Protein AF-A0A2V9G8U1-F1 (afdb_monomer)

Secondary structure (DSSP, 8-state):
-TT-SS--EETTEE---HHHHHHHHHHHTTT---HHHHHHHHHT-HHHHHHHHHHHHHTT--

Sequence (62 aa):
MYNAKFDWGTVENQKFVPKQLAEMKQGCEPHCFSTLGYHVAYCYSAARVMKWPWKQAMHGFQ

Foldseek 3Di:
DVPDPDPQDDPVDGDDDPVVVVVVCVVCVVPPDDPVNVVCCVVPVVCVVVVVVVVCVVVVND

Radius of gyration: 21.06 Å; Cα contacts (8 Å, |Δi|>4): 14; chains: 1; bounding box: 43×21×56 Å

Nearest PDB structures (foldseek):
  8wgh-assembly1_H  TM=4.024E-01  e=5.842E+00  Fittonia albivenis
  6zoo-assembly1_H  TM=3.773E-01  e=6.276E+00  Pisum sativum
  8h2u-assembly1_H  TM=3.661E-01  e=6.742E+00  Chlamydomonas reinhardtii

Solvent-accessible surface area (backbone atoms only — not comparable to full-atom values): 3955 Å² total; per-residue (Å²): 126,90,82,57,94,63,79,58,62,48,100,91,51,68,48,83,50,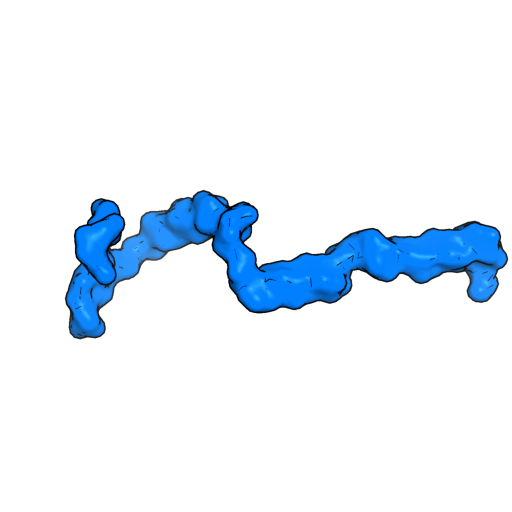70,68,61,54,51,56,52,44,64,70,37,56,89,75,54,81,41,75,63,56,51,49,49,53,63,73,64,28,60,71,68,65,46,46,55,61,51,55,28,59,78,63,70,69,117

Structure (mmCIF, N/CA/C/O backbone):
data_AF-A0A2V9G8U1-F1
#
_entry.id   AF-A0A2V9G8U1-F1
#
loop_
_atom_site.group_PDB
_atom_site.id
_atom_site.type_symbol
_atom_site.label_atom_id
_atom_site.label_alt_id
_atom_site.label_comp_id
_atom_site.label_asym_id
_a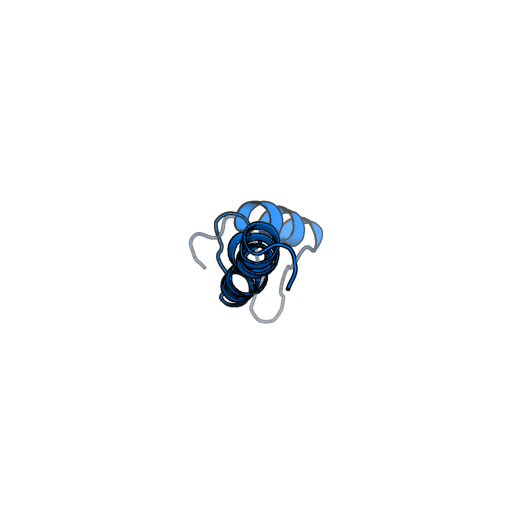tom_site.label_entity_id
_atom_site.label_seq_id
_atom_site.pdbx_PDB_ins_code
_atom_site.Cartn_x
_atom_site.Cartn_y
_atom_site.Cartn_z
_atom_site.occupancy
_atom_site.B_iso_or_equiv
_atom_site.auth_seq_id
_atom_site.auth_comp_id
_atom_site.auth_asym_id
_atom_site.auth_atom_id
_atom_site.pdbx_PDB_model_num
ATOM 1 N N . MET A 1 1 ? -7.966 -14.363 17.162 1.00 53.81 1 MET A N 1
ATOM 2 C CA . MET A 1 1 ? -8.218 -13.091 17.878 1.00 53.81 1 MET A CA 1
ATOM 3 C C . MET A 1 1 ? -7.641 -13.051 19.299 1.00 53.81 1 MET A C 1
ATOM 5 O O . MET A 1 1 ? -7.788 -12.035 19.954 1.00 53.81 1 MET A O 1
ATOM 9 N N . TYR A 1 2 ? -6.925 -14.082 19.769 1.00 51.75 2 TYR A N 1
ATOM 10 C CA . TYR A 1 2 ? -6.456 -14.146 21.164 1.00 51.75 2 TYR A CA 1
ATOM 11 C C . TYR A 1 2 ? -5.165 -13.361 21.471 1.00 51.75 2 TYR A C 1
ATOM 13 O O . TYR A 1 2 ? -4.888 -13.100 22.632 1.00 51.75 2 TYR A O 1
ATOM 21 N N . ASN A 1 3 ? -4.420 -12.920 20.449 1.00 63.62 3 ASN A N 1
ATOM 22 C CA . ASN A 1 3 ? -3.175 -12.147 20.611 1.00 63.62 3 ASN A CA 1
ATOM 23 C C . ASN A 1 3 ? -3.317 -10.684 20.153 1.00 63.62 3 ASN A C 1
ATOM 25 O O . ASN A 1 3 ? -2.328 -10.014 19.853 1.00 63.62 3 ASN A O 1
ATOM 29 N N . ALA A 1 4 ? -4.550 -10.195 20.016 1.00 71.38 4 ALA A N 1
ATOM 30 C CA . ALA A 1 4 ? -4.788 -8.820 19.613 1.00 71.38 4 ALA A CA 1
ATOM 31 C C . ALA A 1 4 ? -4.467 -7.880 20.784 1.00 71.38 4 ALA A C 1
ATOM 33 O O . ALA A 1 4 ? -5.102 -7.948 21.829 1.00 71.38 4 ALA A O 1
ATOM 34 N N . LYS A 1 5 ? -3.491 -6.982 20.601 1.00 80.62 5 LYS A N 1
ATOM 35 C CA . LYS A 1 5 ? -3.170 -5.928 21.585 1.00 80.62 5 LYS A CA 1
ATOM 36 C C . LYS A 1 5 ? -4.252 -4.846 21.692 1.00 80.62 5 LYS A C 1
ATOM 38 O O . LYS A 1 5 ? -4.230 -4.061 22.630 1.00 80.62 5 LYS A O 1
ATOM 43 N N . PHE A 1 6 ? -5.161 -4.796 20.721 1.00 82.94 6 PHE A N 1
ATOM 44 C CA . PHE A 1 6 ? -6.220 -3.801 20.618 1.00 82.94 6 PHE A CA 1
ATOM 45 C C . PHE A 1 6 ? -7.587 -4.475 20.715 1.00 82.94 6 PHE A C 1
ATOM 47 O O . PHE A 1 6 ? -7.771 -5.576 20.192 1.00 82.94 6 PHE A O 1
ATOM 54 N N . ASP A 1 7 ? -8.532 -3.800 21.367 1.00 85.75 7 ASP A N 1
ATOM 55 C CA . ASP A 1 7 ? -9.934 -4.208 21.394 1.00 85.75 7 ASP A CA 1
ATOM 56 C C . ASP A 1 7 ? -10.594 -3.846 20.059 1.00 85.75 7 ASP A C 1
ATOM 58 O O . ASP A 1 7 ? -10.780 -2.673 19.738 1.00 85.75 7 ASP A O 1
ATOM 62 N N . TRP A 1 8 ? -10.936 -4.866 19.276 1.00 86.12 8 TRP A N 1
ATOM 63 C CA . TRP A 1 8 ? -11.585 -4.709 17.974 1.00 86.12 8 TRP A CA 1
ATOM 64 C C . TRP A 1 8 ? -13.116 -4.688 18.069 1.00 86.12 8 TRP A C 1
ATOM 66 O O . TRP A 1 8 ? -13.789 -4.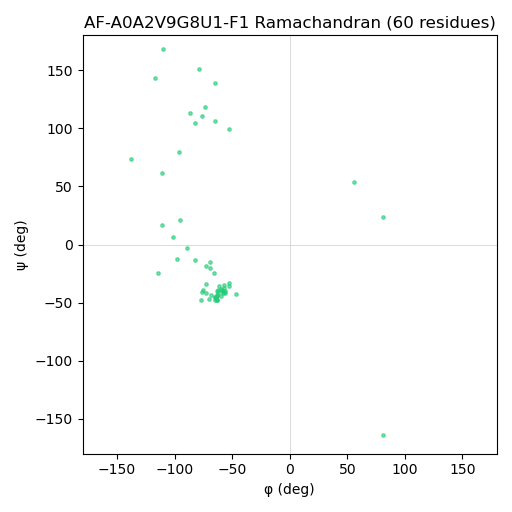474 17.059 1.00 86.12 8 TRP A O 1
ATOM 76 N N . GLY A 1 9 ? -13.675 -4.868 19.270 1.00 88.00 9 GLY A N 1
ATOM 77 C CA . GLY A 1 9 ? -15.106 -5.026 19.487 1.00 88.00 9 GLY A CA 1
ATOM 78 C C . GLY A 1 9 ? -15.600 -6.450 19.218 1.00 88.00 9 GLY A C 1
ATOM 79 O O . GLY A 1 9 ? -14.826 -7.407 19.171 1.00 88.00 9 GLY A O 1
ATOM 80 N N . THR A 1 10 ? -16.914 -6.596 19.066 1.00 88.12 10 THR A N 1
ATOM 81 C CA . THR A 1 10 ? -17.572 -7.877 18.764 1.00 88.12 10 THR A CA 1
ATOM 82 C C . THR A 1 10 ? -18.121 -7.875 17.341 1.00 88.12 10 THR A C 1
ATOM 84 O O . THR A 1 10 ? -18.181 -6.830 16.699 1.00 88.12 10 THR A O 1
ATOM 87 N N . VAL A 1 11 ? -18.537 -9.043 16.842 1.00 83.69 11 VAL A N 1
ATOM 88 C CA . VAL A 1 11 ? -19.059 -9.211 15.470 1.00 83.69 11 VAL A CA 1
ATOM 89 C C . VAL A 1 11 ? -20.194 -8.228 15.145 1.00 83.69 11 VAL A C 1
ATOM 91 O O . VAL A 1 11 ? -20.292 -7.769 14.015 1.00 83.69 11 VAL A O 1
ATOM 94 N N . GLU A 1 12 ? -21.009 -7.863 16.135 1.00 85.69 12 GLU A N 1
ATOM 95 C CA . GLU A 1 12 ? -22.133 -6.930 15.970 1.00 85.69 12 GLU A CA 1
ATOM 96 C C . GLU A 1 12 ? -21.805 -5.490 16.399 1.00 85.69 12 GLU A C 1
ATOM 98 O O . GLU A 1 12 ? -22.562 -4.570 16.109 1.00 85.69 12 GLU A O 1
ATOM 103 N N . ASN A 1 13 ? -20.680 -5.276 17.091 1.00 86.38 13 ASN A N 1
ATOM 104 C CA . ASN A 1 13 ? -20.252 -3.975 17.605 1.00 86.38 13 ASN A CA 1
ATOM 105 C C . ASN A 1 13 ? -18.753 -3.779 17.372 1.00 86.38 13 ASN A C 1
ATOM 107 O O . ASN A 1 13 ? -17.944 -3.855 18.303 1.00 86.38 13 ASN A O 1
ATOM 111 N N . GLN A 1 14 ? -18.379 -3.530 16.117 1.00 87.44 14 GLN A N 1
ATOM 112 C CA . GLN A 1 14 ? -16.995 -3.237 15.760 1.00 87.44 14 GLN A CA 1
ATOM 113 C C . GLN A 1 14 ? -16.492 -1.919 16.369 1.00 87.44 14 GLN A C 1
ATOM 115 O O . GLN A 1 14 ? -17.168 -0.890 16.332 1.00 87.44 14 GLN A O 1
ATOM 120 N N . LYS A 1 15 ? -15.248 -1.924 16.854 1.00 87.44 15 LYS A N 1
ATOM 121 C CA . LYS A 1 15 ? -14.555 -0.733 17.371 1.00 87.44 15 LYS A CA 1
ATOM 122 C C . LYS A 1 15 ? -13.413 -0.3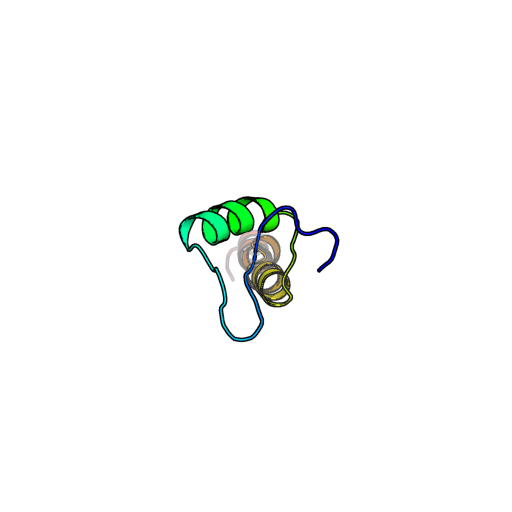14 16.450 1.00 87.44 15 LYS A C 1
ATOM 124 O O . LYS A 1 15 ? -12.247 -0.299 16.833 1.00 87.44 15 LYS A O 1
ATOM 129 N N . PHE A 1 16 ? -13.736 0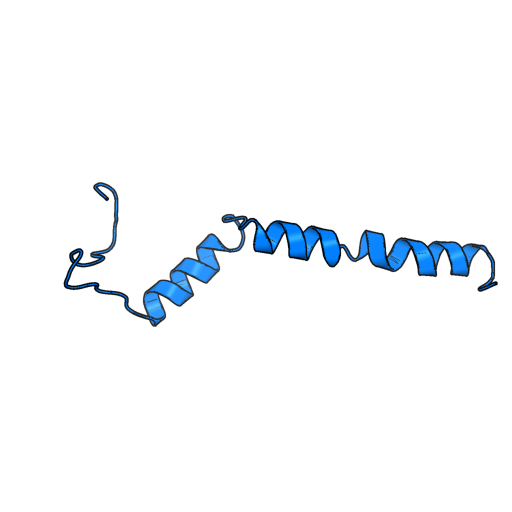.032 15.206 1.00 84.81 16 PHE A N 1
ATOM 130 C CA . PHE A 1 16 ? -12.735 0.556 14.276 1.00 84.81 16 PHE A CA 1
ATOM 131 C C . PHE A 1 16 ? -12.517 2.050 14.511 1.00 84.81 16 PHE A C 1
ATOM 133 O O . PHE A 1 16 ? -13.333 2.876 14.110 1.00 84.81 16 PHE A O 1
ATOM 140 N N . VAL A 1 17 ? -11.399 2.404 15.145 1.00 89.19 17 VAL A N 1
ATOM 141 C CA . VAL A 1 17 ? -10.974 3.801 15.297 1.00 89.19 17 VAL A CA 1
ATOM 142 C C . VAL A 1 17 ? -10.164 4.210 14.059 1.00 89.19 17 VAL A C 1
ATOM 144 O O . VAL A 1 17 ? -9.052 3.710 13.881 1.00 89.19 17 VAL A O 1
ATOM 147 N N . PRO A 1 18 ? -10.646 5.133 13.200 1.00 87.75 18 PRO A N 1
ATOM 148 C CA . PRO A 1 18 ? -9.997 5.422 11.916 1.00 87.75 18 PRO A CA 1
ATOM 149 C C . PRO A 1 18 ? -8.530 5.854 12.032 1.00 87.75 18 PRO A C 1
ATOM 151 O O . PRO A 1 18 ? -7.703 5.447 11.219 1.00 87.75 18 PRO A O 1
ATOM 154 N N . LYS A 1 19 ? -8.192 6.634 13.069 1.00 88.56 19 LYS A N 1
ATOM 155 C CA . LYS A 1 19 ? -6.810 7.068 13.336 1.00 88.56 19 LYS A CA 1
ATOM 156 C C . LYS A 1 19 ? -5.885 5.887 13.637 1.00 88.56 19 LYS A C 1
ATOM 158 O O . LYS A 1 19 ? -4.844 5.757 13.005 1.00 88.56 19 LYS A O 1
ATOM 163 N N . GLN A 1 20 ? -6.316 4.987 14.521 1.00 87.69 20 GLN A N 1
ATOM 164 C CA . GLN A 1 20 ? -5.571 3.776 14.868 1.00 87.69 20 GLN A CA 1
ATOM 165 C C . GLN A 1 20 ? -5.339 2.895 13.633 1.00 87.69 20 GLN A C 1
ATOM 167 O O . GLN A 1 20 ? -4.230 2.419 13.414 1.00 87.69 20 GLN A O 1
ATOM 172 N N . LEU A 1 21 ? -6.365 2.695 12.796 1.00 87.00 21 LEU A N 1
ATOM 173 C CA . LEU A 1 21 ? -6.217 1.902 11.573 1.00 87.00 21 LEU A CA 1
ATOM 174 C C . LEU A 1 21 ? -5.225 2.538 10.592 1.00 87.00 21 LEU A C 1
ATOM 176 O O . LEU A 1 21 ? -4.447 1.815 9.973 1.00 87.00 21 LEU A O 1
ATOM 180 N N . ALA A 1 22 ? -5.238 3.865 10.447 1.00 86.19 22 ALA A N 1
ATOM 181 C CA . ALA A 1 22 ? -4.313 4.571 9.565 1.00 86.19 22 ALA A CA 1
ATOM 182 C C . ALA A 1 22 ? -2.855 4.424 10.031 1.00 86.19 22 ALA A C 1
ATOM 184 O O . ALA A 1 22 ? -1.991 4.081 9.226 1.00 86.19 22 ALA A O 1
ATOM 185 N N . GLU A 1 23 ? -2.593 4.603 11.326 1.00 87.56 23 GLU A N 1
ATOM 186 C CA . GLU A 1 23 ? -1.260 4.423 11.919 1.00 87.56 23 GLU A CA 1
ATOM 187 C C . GLU A 1 23 ? -0.774 2.973 11.789 1.00 87.56 23 GLU A C 1
ATOM 189 O O . GLU A 1 23 ? 0.352 2.715 11.361 1.00 87.56 23 GLU A O 1
ATOM 194 N N . MET A 1 24 ? -1.647 2.003 12.075 1.00 84.44 24 MET A N 1
ATOM 195 C CA . MET A 1 24 ? -1.328 0.585 11.901 1.00 84.44 24 MET A CA 1
ATOM 196 C C . MET A 1 24 ? -1.041 0.237 10.442 1.00 84.44 24 MET A C 1
ATOM 198 O O . MET A 1 24 ? -0.131 -0.544 10.163 1.00 84.44 24 MET A O 1
ATOM 202 N N . LYS A 1 25 ? -1.794 0.820 9.502 1.00 83.25 25 LYS A N 1
ATOM 203 C CA . LYS A 1 25 ? -1.575 0.611 8.073 1.00 83.25 25 LYS A CA 1
ATOM 204 C C . LYS A 1 25 ? -0.207 1.134 7.649 1.00 83.25 25 LYS A C 1
ATOM 206 O O . LYS A 1 25 ? 0.482 0.405 6.951 1.00 83.25 25 LYS A O 1
ATOM 211 N N . GLN A 1 26 ? 0.217 2.310 8.113 1.00 82.06 26 GLN A N 1
ATOM 212 C CA . GLN A 1 26 ? 1.550 2.847 7.805 1.00 82.06 26 GLN A CA 1
ATOM 213 C C . GLN A 1 26 ? 2.680 1.916 8.270 1.00 82.06 26 GLN A C 1
ATOM 215 O O . GLN A 1 26 ? 3.643 1.716 7.537 1.00 82.06 26 GLN A O 1
ATOM 220 N N . GLY A 1 27 ? 2.551 1.304 9.452 1.00 80.62 27 GLY A N 1
ATOM 221 C CA . GLY A 1 27 ? 3.529 0.323 9.939 1.00 80.62 27 GLY A CA 1
ATOM 222 C C . GLY A 1 27 ? 3.476 -1.025 9.208 1.00 80.62 27 GLY A C 1
ATOM 223 O O . GLY A 1 27 ? 4.505 -1.669 9.020 1.00 80.62 27 GLY A O 1
ATOM 224 N N . CYS A 1 28 ? 2.286 -1.460 8.784 1.00 75.94 28 CYS A N 1
ATOM 225 C CA . CYS A 1 28 ? 2.093 -2.723 8.066 1.00 75.94 28 CYS A CA 1
ATOM 226 C C . CYS A 1 28 ? 2.534 -2.607 6.603 1.00 75.94 28 CYS A C 1
ATOM 228 O O . CYS A 1 28 ? 3.154 -3.524 6.097 1.00 75.94 28 CYS A O 1
ATOM 230 N N . GLU A 1 29 ? 2.250 -1.500 5.914 1.00 69.75 29 GLU A N 1
ATOM 231 C CA . GLU A 1 29 ? 2.471 -1.308 4.471 1.00 69.75 29 GLU A CA 1
ATOM 232 C C . GLU A 1 29 ? 3.854 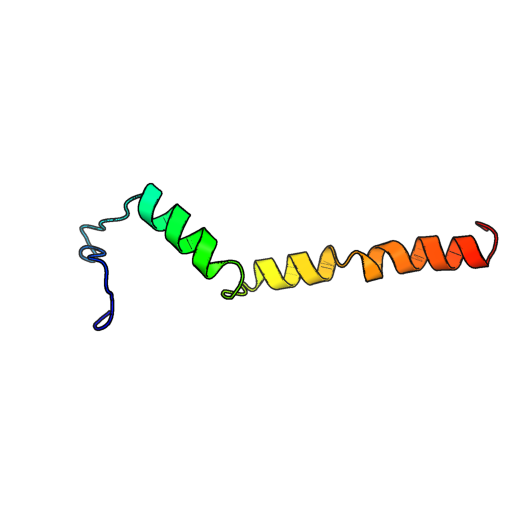-1.746 3.940 1.00 69.75 29 GLU A C 1
ATOM 234 O O . GLU A 1 29 ? 3.881 -2.430 2.916 1.00 69.75 29 GLU A O 1
ATOM 239 N N . PRO A 1 30 ? 4.993 -1.481 4.615 1.00 70.56 30 PRO A N 1
ATOM 240 C CA . PRO A 1 30 ? 6.296 -1.972 4.151 1.00 70.56 30 PRO A CA 1
ATOM 241 C C . PRO A 1 30 ? 6.483 -3.498 4.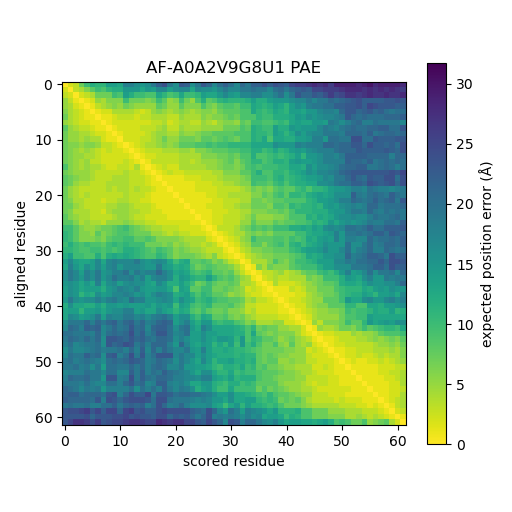253 1.00 70.56 30 PRO A C 1
ATOM 243 O O . PRO A 1 30 ? 7.353 -4.052 3.583 1.00 70.56 30 PRO A O 1
ATOM 246 N N . HIS A 1 31 ? 5.698 -4.191 5.081 1.00 69.00 31 HIS A N 1
ATOM 247 C CA . HIS A 1 31 ? 5.827 -5.632 5.352 1.00 69.00 31 HIS A CA 1
ATOM 248 C C . HIS A 1 31 ? 4.631 -6.458 4.857 1.00 69.00 31 HIS A C 1
ATOM 250 O O . HIS A 1 31 ? 4.745 -7.652 4.586 1.00 69.00 31 HIS A O 1
ATOM 256 N N . CYS A 1 32 ? 3.476 -5.822 4.730 1.00 69.62 32 CYS A N 1
ATOM 257 C CA . CYS A 1 32 ? 2.198 -6.417 4.399 1.00 69.62 32 CYS A CA 1
ATOM 258 C C . CYS A 1 32 ? 1.973 -6.260 2.899 1.00 69.62 32 CYS A C 1
ATOM 260 O O . CYS A 1 32 ? 1.254 -5.375 2.434 1.00 69.62 32 CYS A O 1
ATOM 262 N N . PHE A 1 33 ? 2.615 -7.137 2.129 1.00 62.09 33 PHE A N 1
ATOM 263 C CA . PHE A 1 33 ? 2.381 -7.243 0.696 1.00 62.09 33 PHE A CA 1
ATOM 264 C C . PHE A 1 33 ? 0.943 -7.712 0.444 1.00 62.09 33 PHE A C 1
ATOM 266 O O . PHE A 1 33 ? 0.605 -8.877 0.643 1.00 62.09 33 PHE A O 1
ATOM 273 N N . SER A 1 34 ? 0.084 -6.802 -0.012 1.00 68.62 34 SER A N 1
ATOM 274 C CA . SER A 1 34 ? -1.195 -7.189 -0.607 1.00 68.62 34 SER A CA 1
ATOM 275 C C . SER A 1 34 ? -0.970 -7.655 -2.047 1.00 68.62 34 SER A C 1
ATOM 277 O O . SER A 1 34 ? -0.070 -7.165 -2.733 1.00 68.62 34 SER A O 1
ATOM 279 N N . THR A 1 35 ? -1.812 -8.563 -2.547 1.00 64.81 35 THR A N 1
ATOM 280 C CA . THR A 1 35 ? -1.799 -8.977 -3.964 1.00 64.81 35 THR A CA 1
ATOM 281 C C . THR A 1 35 ? -1.882 -7.767 -4.902 1.00 64.81 35 THR A C 1
ATOM 283 O O . THR A 1 35 ? -1.207 -7.724 -5.929 1.00 64.81 35 THR A O 1
ATOM 286 N N . LEU A 1 36 ? -2.635 -6.735 -4.501 1.00 68.50 36 LEU A N 1
ATOM 287 C CA . LEU A 1 36 ? -2.713 -5.452 -5.198 1.00 68.50 36 LEU A CA 1
ATOM 288 C C . LEU A 1 36 ? -1.372 -4.701 -5.183 1.00 68.50 36 LEU A C 1
ATOM 290 O O . LEU A 1 36 ? -0.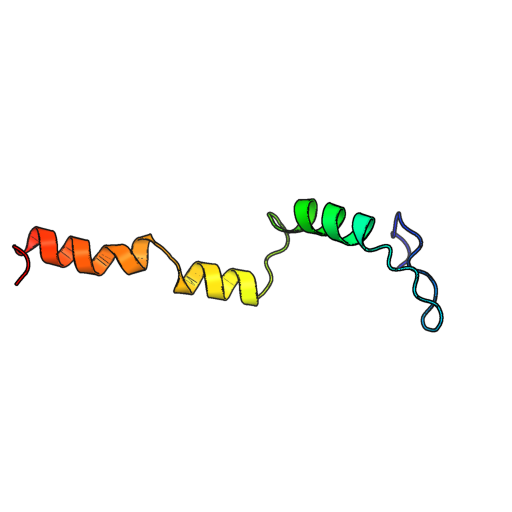919 -4.258 -6.233 1.00 68.50 36 LEU A O 1
ATOM 294 N N . GLY A 1 37 ? -0.713 -4.594 -4.025 1.00 72.12 37 GLY A N 1
ATOM 295 C CA . GLY A 1 37 ? 0.607 -3.968 -3.900 1.00 72.12 37 GLY A CA 1
ATOM 296 C C . GLY A 1 37 ? 1.671 -4.664 -4.753 1.00 72.12 37 GLY A C 1
ATOM 297 O O . GLY A 1 37 ? 2.463 -3.999 -5.415 1.00 72.12 37 GLY A O 1
ATOM 298 N N . TYR A 1 38 ? 1.626 -5.998 -4.833 1.00 69.38 38 TYR A N 1
ATOM 299 C CA . TYR A 1 38 ? 2.483 -6.773 -5.732 1.00 69.38 38 TYR A CA 1
ATOM 300 C C . TYR A 1 38 ? 2.197 -6.482 -7.212 1.00 69.38 38 TYR A C 1
ATOM 302 O O . TYR A 1 38 ? 3.128 -6.250 -7.981 1.00 69.38 38 TYR A O 1
ATOM 310 N N . HIS A 1 39 ? 0.926 -6.453 -7.626 1.00 67.69 39 HIS A N 1
ATOM 311 C CA . HIS A 1 39 ? 0.556 -6.109 -9.003 1.00 67.69 39 HIS A CA 1
ATOM 312 C C . HIS A 1 39 ? 0.956 -4.682 -9.377 1.00 67.69 39 HIS A C 1
ATOM 314 O O . HIS A 1 39 ? 1.500 -4.476 -10.456 1.00 67.69 39 HIS A O 1
ATOM 320 N N . VAL A 1 40 ? 0.759 -3.708 -8.487 1.00 70.81 40 VAL A N 1
ATOM 321 C CA . VAL A 1 40 ? 1.193 -2.323 -8.710 1.00 70.81 40 VAL A CA 1
ATOM 322 C C . VAL A 1 40 ? 2.716 -2.257 -8.821 1.00 70.81 40 VAL A C 1
ATOM 324 O O . VAL A 1 40 ? 3.217 -1.700 -9.791 1.00 70.81 40 VAL A O 1
ATOM 327 N N . ALA A 1 41 ? 3.469 -2.888 -7.918 1.00 72.06 41 ALA A N 1
ATOM 328 C CA . ALA A 1 41 ? 4.930 -2.934 -8.010 1.00 72.06 41 ALA A CA 1
ATOM 329 C C . ALA A 1 41 ? 5.424 -3.633 -9.295 1.00 72.06 41 ALA A C 1
ATOM 331 O O . ALA A 1 41 ? 6.416 -3.218 -9.895 1.00 72.06 41 ALA A O 1
ATOM 332 N N . TYR A 1 42 ? 4.719 -4.671 -9.754 1.00 72.62 42 TYR A N 1
ATOM 333 C CA . TYR A 1 42 ? 5.020 -5.373 -11.000 1.00 72.62 42 TYR A CA 1
ATOM 334 C C . TYR A 1 42 ? 4.711 -4.515 -12.239 1.00 72.62 42 TYR A C 1
ATOM 336 O O . TYR A 1 42 ? 5.538 -4.422 -13.150 1.00 72.62 42 TYR A O 1
ATOM 344 N N . CYS A 1 43 ? 3.542 -3.876 -12.288 1.00 69.88 43 CYS A N 1
ATOM 345 C CA . CYS A 1 43 ? 3.099 -3.055 -13.417 1.00 69.88 43 CYS A CA 1
ATOM 346 C C . CYS A 1 43 ? 3.863 -1.726 -13.504 1.00 69.88 43 CYS A C 1
ATOM 348 O O . CYS A 1 43 ? 4.295 -1.345 -14.587 1.00 69.88 43 CYS A O 1
ATOM 350 N N . TYR A 1 44 ? 4.100 -1.066 -12.368 1.00 69.81 44 TYR A N 1
ATOM 351 C CA . TYR A 1 44 ? 4.839 0.200 -12.256 1.00 69.81 44 TYR A CA 1
ATOM 352 C C . TYR A 1 44 ? 6.315 0.002 -11.923 1.00 69.81 44 TYR A C 1
ATOM 354 O O . TYR A 1 44 ? 6.989 0.913 -11.446 1.00 69.81 44 TYR A O 1
ATOM 362 N N . 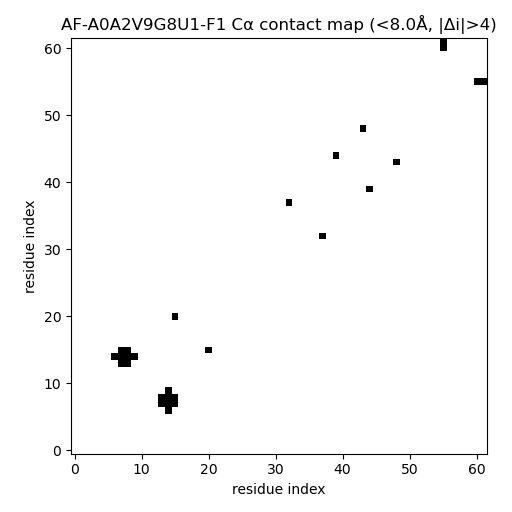SER A 1 45 ? 6.839 -1.189 -12.201 1.00 77.31 45 SER A N 1
ATOM 363 C CA . SER A 1 45 ? 8.267 -1.461 -12.211 1.00 77.31 45 SER A CA 1
ATOM 364 C C . SER A 1 45 ? 8.967 -0.433 -13.109 1.00 77.31 45 SER A C 1
ATOM 366 O O . SER A 1 45 ? 8.982 -0.572 -14.334 1.00 77.31 45 SER A O 1
ATOM 368 N N . ALA A 1 46 ? 9.555 0.606 -12.507 1.00 71.06 46 ALA A N 1
ATOM 369 C CA . ALA A 1 46 ? 10.234 1.672 -13.239 1.00 71.06 46 ALA A CA 1
ATOM 370 C C . ALA A 1 46 ? 11.342 1.101 -14.134 1.00 71.06 46 ALA A C 1
ATOM 372 O O . ALA A 1 46 ? 11.506 1.534 -15.267 1.00 71.06 46 ALA A O 1
ATOM 373 N N . ALA A 1 47 ? 12.024 0.044 -13.683 1.00 73.88 47 ALA A N 1
ATOM 374 C CA . ALA A 1 47 ? 12.997 -0.694 -14.484 1.00 73.88 47 ALA A CA 1
ATOM 375 C C . ALA A 1 47 ? 12.397 -1.283 -15.777 1.00 73.88 47 ALA A C 1
ATOM 377 O O . ALA A 1 47 ? 13.035 -1.256 -16.828 1.00 73.88 47 ALA A O 1
ATOM 378 N N . ARG A 1 48 ? 11.161 -1.797 -15.730 1.00 75.06 48 ARG A N 1
ATOM 379 C CA . ARG A 1 48 ? 10.474 -2.362 -16.899 1.00 75.06 48 ARG A CA 1
ATOM 380 C C . ARG A 1 48 ? 9.971 -1.271 -17.845 1.00 75.06 48 ARG A C 1
ATOM 382 O O . ARG A 1 48 ? 10.108 -1.435 -19.054 1.00 75.06 48 ARG A O 1
ATOM 389 N N . VAL A 1 49 ? 9.466 -0.160 -17.304 1.00 79.62 49 VAL A N 1
ATOM 390 C CA . VAL A 1 49 ? 9.061 1.020 -18.091 1.00 79.62 49 VAL A CA 1
ATOM 391 C C . VAL A 1 49 ? 10.273 1.654 -18.778 1.00 79.62 49 VAL A C 1
ATOM 393 O O . VAL A 1 49 ? 10.232 1.920 -19.974 1.00 79.62 49 VAL A O 1
ATOM 396 N N . MET A 1 50 ? 11.387 1.815 -18.060 1.00 82.31 50 MET A N 1
ATOM 397 C CA . MET A 1 50 ? 12.615 2.439 -18.567 1.00 82.31 50 MET A CA 1
ATOM 398 C C . MET A 1 50 ? 13.385 1.564 -19.558 1.00 82.31 50 MET A C 1
ATOM 400 O O . MET A 1 50 ? 14.183 2.083 -20.336 1.00 82.31 50 MET A O 1
ATOM 404 N N . LYS A 1 51 ? 13.123 0.253 -19.594 1.00 85.62 51 LYS A N 1
ATOM 405 C CA . LYS A 1 51 ? 13.787 -0.677 -20.515 1.00 85.62 51 LYS A CA 1
ATOM 406 C C . LYS A 1 51 ? 13.630 -0.271 -21.983 1.00 85.62 51 LYS A C 1
ATOM 408 O O . LYS A 1 51 ? 14.586 -0.389 -22.745 1.00 85.62 51 LYS A O 1
ATOM 413 N N . TRP A 1 52 ? 12.440 0.169 -22.395 1.00 85.69 52 TRP A N 1
ATOM 414 C CA . TRP A 1 52 ? 12.165 0.480 -23.802 1.00 85.69 52 TRP A CA 1
ATOM 415 C C . TRP A 1 52 ? 12.753 1.831 -24.240 1.00 85.69 52 TRP A C 1
ATOM 417 O O . TRP A 1 52 ? 13.481 1.840 -25.232 1.00 85.69 52 TRP A O 1
ATOM 427 N N . PRO A 1 53 ? 12.569 2.935 -23.486 1.00 88.75 53 PRO A N 1
ATOM 428 C CA . PRO A 1 53 ? 13.274 4.190 -23.741 1.00 88.75 53 PRO A CA 1
ATOM 429 C C . PRO A 1 53 ? 14.794 4.026 -23.742 1.00 88.75 53 PRO A C 1
ATOM 431 O O . PRO A 1 53 ? 15.459 4.581 -24.605 1.00 88.75 53 PRO A O 1
ATOM 434 N N . TRP A 1 54 ? 15.349 3.221 -22.828 1.00 88.88 54 TRP A N 1
ATOM 435 C CA . TRP A 1 54 ? 16.787 2.943 -22.796 1.00 88.88 54 TRP A CA 1
ATOM 436 C C . TRP A 1 54 ? 17.255 2.189 -24.042 1.00 88.88 54 TRP A C 1
ATOM 438 O O . TRP A 1 54 ? 18.255 2.550 -24.657 1.00 88.88 54 TRP A O 1
ATOM 448 N N . LYS A 1 55 ? 16.508 1.156 -24.453 1.00 89.81 55 LYS A N 1
ATOM 449 C CA . LYS A 1 55 ? 16.777 0.428 -25.698 1.00 89.81 55 LYS A CA 1
ATOM 450 C C . LYS A 1 55 ? 16.749 1.363 -26.905 1.00 89.81 55 LYS A C 1
ATOM 452 O O . LYS A 1 55 ? 17.620 1.255 -27.761 1.00 89.81 55 LYS A O 1
ATOM 457 N N . GLN A 1 56 ? 15.794 2.287 -26.941 1.00 92.06 56 GLN A N 1
ATOM 458 C CA . GLN A 1 56 ? 15.719 3.281 -28.000 1.00 92.06 56 GLN A CA 1
ATOM 459 C C . GLN A 1 56 ? 16.856 4.293 -27.967 1.00 92.06 56 GLN A C 1
ATOM 461 O O . GLN A 1 56 ? 17.461 4.548 -29.000 1.00 92.06 56 GLN A O 1
ATOM 466 N N . ALA A 1 57 ? 17.223 4.801 -26.793 1.00 92.50 57 ALA A N 1
ATOM 467 C CA . ALA A 1 57 ? 18.354 5.710 -26.647 1.00 92.50 57 ALA A CA 1
ATOM 468 C C . ALA A 1 57 ? 19.659 5.087 -27.176 1.00 92.50 57 ALA A C 1
ATOM 470 O O . ALA A 1 57 ? 20.411 5.751 -27.884 1.00 92.50 57 ALA A O 1
ATOM 471 N N . MET A 1 58 ? 19.896 3.793 -26.913 1.00 91.75 58 MET A N 1
ATOM 472 C CA . MET A 1 58 ? 21.055 3.065 -27.455 1.00 91.75 58 MET A CA 1
ATOM 473 C C . MET A 1 58 ? 21.019 2.898 -28.982 1.00 91.75 58 MET A C 1
ATOM 475 O O . MET A 1 58 ? 22.065 2.700 -29.591 1.00 91.75 58 MET A O 1
ATOM 479 N N . HIS A 1 59 ? 19.835 2.937 -29.596 1.00 91.12 59 HIS A N 1
ATOM 480 C CA . HIS A 1 59 ? 19.637 2.777 -31.039 1.00 91.12 59 HIS A CA 1
ATOM 481 C C . HIS A 1 59 ? 19.407 4.122 -31.758 1.00 91.12 59 HIS A C 1
ATOM 483 O O . HIS A 1 59 ? 19.139 4.135 -32.955 1.00 91.12 59 HIS A O 1
ATOM 489 N N . GLY A 1 60 ? 19.533 5.255 -31.054 1.00 86.69 60 GLY A N 1
ATOM 490 C CA . GLY A 1 60 ? 19.363 6.590 -31.632 1.00 86.69 60 GLY A CA 1
ATOM 491 C C . GLY A 1 60 ? 17.911 7.054 -31.786 1.00 86.69 60 GLY A C 1
ATOM 492 O O . GLY A 1 60 ? 17.658 7.923 -32.612 1.00 86.69 60 GLY A O 1
ATOM 493 N N . PHE A 1 61 ? 16.978 6.510 -30.994 1.00 81.25 61 PHE A N 1
ATOM 494 C CA . PHE A 1 61 ? 15.539 6.815 -31.048 1.00 81.25 61 PHE A CA 1
ATOM 495 C C . PHE A 1 61 ? 14.928 6.590 -32.444 1.00 81.25 61 PHE A C 1
ATOM 497 O O . PHE A 1 61 ? 14.307 7.491 -33.008 1.00 81.25 61 PHE A O 1
ATOM 504 N N . GLN A 1 62 ? 15.123 5.385 -32.989 1.00 66.69 62 GLN A N 1
ATOM 505 C CA . GLN A 1 62 ? 14.549 4.925 -34.260 1.00 66.69 62 GLN A CA 1
ATOM 506 C C . GLN A 1 62 ? 13.270 4.106 -34.073 1.00 66.69 62 GLN A C 1
ATOM 508 O O . GLN A 1 62 ? 13.269 3.146 -33.265 1.00 66.69 62 GLN A O 1
#

Mean predicted aligned error: 11.18 Å

pLDDT: mean 78.95, std 9.75, range [51.75, 92.5]